Protein AF-A0A529SEC6-F1 (afdb_monomer_lite)

Secondary structure (DSSP, 8-state):
-EEE--SS-EEEE-TTS-EEEES------TT--HHHHHTTPPP--SSTTS-EEEEEEESS-HHHH-SSEEEEE-S-GGG-EEEEEEEEETTEEEEEEEES--TTS--

pLDDT: mean 91.93, std 5.37, range [73.25, 98.12]

Radius of gyration: 20.28 Å; chains: 1; bounding box: 36×32×53 Å

Foldseek 3Di:
DAWDDDCQWIWDQDPVRDIDIDRDDDDPPPPDCPVCVNHVHDDDDPDPLPKDKDKDWDPDWPVVVVDQKDKAADPDVVVQWGIWIWHDDPGIIMIMTIGSDDPPDDD

Structure (mmCIF, N/CA/C/O backbone):
data_AF-A0A529SEC6-F1
#
_entry.id   AF-A0A529SEC6-F1
#
loop_
_atom_site.group_PDB
_atom_site.id
_atom_site.type_symbol
_atom_site.label_atom_id
_atom_site.label_alt_id
_atom_site.label_comp_id
_atom_site.label_asym_id
_atom_site.label_entity_id
_atom_site.label_seq_id
_atom_site.pdbx_PDB_ins_code
_atom_site.Cartn_x
_atom_site.Cartn_y
_atom_site.Cartn_z
_atom_site.occupancy
_atom_site.B_iso_or_equiv
_atom_site.auth_seq_id
_atom_site.auth_comp_id
_atom_site.auth_asym_id
_atom_site.auth_atom_id
_atom_site.pdbx_PDB_model_num
ATOM 1 N N . ALA A 1 1 ? 0.141 -6.391 20.446 1.00 73.25 1 ALA A N 1
ATOM 2 C CA . ALA A 1 1 ? -0.572 -5.193 20.913 1.00 73.25 1 ALA A CA 1
ATOM 3 C C . ALA A 1 1 ? -2.030 -5.565 21.103 1.00 73.25 1 ALA A C 1
ATOM 5 O O . ALA A 1 1 ? -2.579 -6.238 20.235 1.00 73.25 1 ALA A O 1
ATOM 6 N N . GLU A 1 2 ? -2.608 -5.194 22.235 1.00 89.69 2 GLU A N 1
ATOM 7 C CA . GLU A 1 2 ? -4.009 -5.457 22.579 1.00 89.69 2 GLU A CA 1
ATOM 8 C C . GLU A 1 2 ? -4.786 -4.145 22.505 1.00 89.69 2 GLU A C 1
ATOM 10 O O . GLU A 1 2 ? -4.252 -3.097 22.875 1.00 89.69 2 GLU A O 1
ATOM 15 N N . VAL A 1 3 ? -6.021 -4.193 22.008 1.00 93.50 3 VAL A N 1
ATOM 16 C CA . VAL A 1 3 ? -6.876 -3.012 21.876 1.00 93.50 3 VAL A CA 1
ATOM 17 C C . VAL A 1 3 ? -8.220 -3.295 22.519 1.00 93.50 3 VAL A C 1
ATOM 19 O O . VAL A 1 3 ? -8.868 -4.279 22.171 1.00 93.50 3 VAL A O 1
ATOM 22 N N . SER A 1 4 ? -8.657 -2.407 23.407 1.00 93.56 4 SER A N 1
ATOM 23 C CA . SER A 1 4 ? -10.036 -2.366 23.882 1.00 93.56 4 SER A CA 1
ATOM 24 C C . SER A 1 4 ? -10.639 -0.985 23.637 1.00 93.56 4 SER A C 1
ATOM 26 O O . SER A 1 4 ? -9.971 0.048 23.740 1.00 93.56 4 SER A O 1
ATOM 28 N N . THR A 1 5 ? -11.911 -0.971 23.246 1.00 93.44 5 THR A N 1
ATOM 29 C CA . THR A 1 5 ? -12.650 0.251 22.910 1.00 93.44 5 THR A CA 1
ATOM 30 C C . THR A 1 5 ? -13.885 0.364 23.792 1.00 93.44 5 THR A C 1
ATOM 32 O O . THR A 1 5 ? -14.462 -0.648 24.193 1.00 93.44 5 THR A O 1
ATOM 35 N N . GLY A 1 6 ? -14.261 1.594 24.127 1.00 92.81 6 GLY A N 1
ATOM 36 C CA . GLY A 1 6 ? -15.441 1.902 24.924 1.00 92.81 6 GLY A CA 1
ATOM 37 C C . GLY A 1 6 ? -16.112 3.184 24.429 1.00 92.81 6 GLY A C 1
ATOM 38 O O . GLY A 1 6 ? -15.625 3.812 23.491 1.00 92.81 6 GLY A O 1
ATOM 39 N N . PRO A 1 7 ? -17.230 3.597 25.044 1.00 94.38 7 PRO A N 1
ATOM 40 C CA . PRO A 1 7 ? -17.940 4.806 24.626 1.00 94.38 7 PRO A CA 1
ATOM 41 C C . PRO A 1 7 ? -17.098 6.084 24.787 1.00 94.38 7 PRO A C 1
ATOM 43 O O . PRO A 1 7 ? -17.174 6.970 23.942 1.00 94.38 7 PRO A O 1
ATOM 46 N N . ASP A 1 8 ? -16.253 6.161 25.823 1.00 96.31 8 ASP A N 1
ATOM 47 C CA . ASP A 1 8 ? -15.501 7.381 26.162 1.00 96.31 8 ASP A CA 1
ATOM 48 C C . ASP A 1 8 ? -13.976 7.248 26.029 1.00 96.31 8 ASP A C 1
ATOM 50 O O . ASP A 1 8 ? -13.261 8.248 25.886 1.00 96.31 8 ASP A O 1
ATOM 54 N N . ARG A 1 9 ? -13.453 6.022 26.164 1.00 97.12 9 ARG A N 1
ATOM 55 C CA . ARG A 1 9 ? -12.032 5.749 26.424 1.00 97.12 9 ARG A CA 1
ATOM 56 C C . ARG A 1 9 ? -11.573 4.464 25.743 1.00 97.12 9 ARG A C 1
ATOM 58 O O . ARG A 1 9 ? -12.202 3.418 25.874 1.00 97.12 9 ARG A O 1
ATOM 65 N N . GLN A 1 10 ? -10.436 4.576 25.067 1.00 96.12 10 GLN A N 1
ATOM 66 C CA . GLN A 1 10 ? -9.785 3.563 24.246 1.00 96.12 10 GLN A CA 1
ATOM 67 C C . GLN A 1 10 ? -8.474 3.220 24.930 1.00 96.12 10 GLN A C 1
ATOM 69 O O . GLN A 1 10 ? -7.730 4.130 25.309 1.00 96.12 10 GLN A O 1
ATOM 74 N N . ARG A 1 11 ? -8.175 1.931 25.043 1.00 96.00 11 ARG A N 1
ATOM 75 C CA . ARG A 1 11 ? -6.946 1.452 25.665 1.00 96.00 11 ARG A CA 1
ATOM 76 C C . ARG A 1 11 ? -6.156 0.618 24.667 1.00 96.00 11 ARG A C 1
ATOM 78 O O . ARG A 1 11 ? -6.691 -0.304 24.052 1.00 96.00 11 ARG A O 1
ATOM 85 N N . LEU A 1 12 ? -4.878 0.946 24.520 1.00 94.31 12 LEU A N 1
ATOM 86 C CA . LEU A 1 12 ? -3.924 0.245 23.667 1.00 94.31 12 LEU A CA 1
ATOM 87 C C . LEU A 1 12 ? -2.747 -0.223 24.522 1.00 94.31 12 LEU A C 1
ATOM 89 O O . LEU A 1 12 ? -2.085 0.593 25.160 1.00 94.31 12 LEU A O 1
ATOM 93 N N . VAL A 1 13 ? -2.472 -1.523 24.505 1.00 94.88 13 VAL A N 1
ATOM 94 C CA . VAL A 1 13 ? -1.262 -2.098 25.104 1.00 94.88 13 VAL A CA 1
ATOM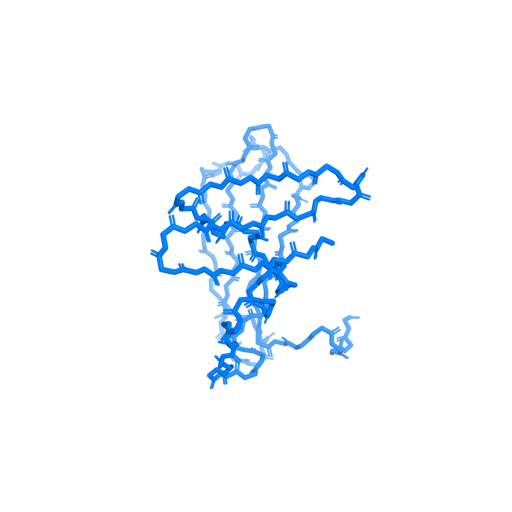 95 C C . VAL A 1 13 ? -0.242 -2.316 23.993 1.00 94.88 13 VAL A C 1
ATOM 97 O O . VAL A 1 13 ? -0.473 -3.113 23.074 1.00 94.88 13 VAL A O 1
ATOM 100 N N . LEU A 1 14 ? 0.871 -1.589 24.050 1.00 92.06 14 LEU A N 1
ATOM 101 C CA . LEU A 1 14 ? 1.974 -1.708 23.100 1.00 92.06 14 LEU A CA 1
ATOM 102 C C . LEU A 1 14 ? 2.792 -2.980 23.358 1.00 92.06 14 LEU A C 1
ATOM 104 O O . LEU A 1 14 ? 2.626 -3.676 24.357 1.00 92.06 14 LEU A O 1
ATOM 108 N N . THR A 1 15 ? 3.659 -3.338 22.412 1.00 90.56 15 THR A N 1
ATOM 109 C CA . THR A 1 15 ? 4.466 -4.568 22.493 1.00 90.56 15 THR A CA 1
ATOM 110 C C . THR A 1 15 ? 5.483 -4.560 23.629 1.00 90.56 15 THR A C 1
ATOM 112 O O . THR A 1 15 ? 5.882 -5.627 24.076 1.00 90.56 15 THR A O 1
ATOM 115 N N . ASP A 1 16 ? 5.885 -3.381 24.098 1.00 94.75 16 ASP A N 1
ATOM 116 C CA . ASP A 1 16 ? 6.747 -3.198 25.270 1.00 94.75 16 ASP A CA 1
ATOM 117 C C . ASP A 1 16 ? 5.969 -3.215 26.601 1.00 94.75 16 ASP A C 1
ATOM 119 O O . ASP A 1 16 ? 6.552 -3.015 27.663 1.00 94.75 16 ASP A O 1
ATOM 123 N N . GLY A 1 17 ? 4.652 -3.448 26.556 1.00 95.62 17 GLY A N 1
ATOM 124 C CA . GLY A 1 17 ? 3.766 -3.459 27.718 1.00 95.62 17 GLY A CA 1
ATOM 125 C C . GLY A 1 17 ? 3.268 -2.078 28.150 1.00 95.62 17 GLY A C 1
ATOM 126 O O . GLY A 1 17 ? 2.422 -2.004 29.043 1.00 95.62 17 GLY A O 1
ATOM 127 N N . SER A 1 18 ? 3.734 -0.990 27.528 1.00 96.81 18 SER A N 1
ATOM 128 C CA . SER A 1 18 ? 3.225 0.347 27.832 1.00 96.81 18 SER A CA 1
ATOM 129 C C . SER A 1 18 ? 1.751 0.483 27.438 1.00 96.81 18 SER A C 1
ATOM 131 O O . SER A 1 18 ? 1.270 -0.128 26.478 1.00 96.81 18 SER A O 1
ATOM 133 N N . VAL A 1 19 ? 1.015 1.273 28.222 1.00 96.88 19 VAL A N 1
ATOM 134 C CA . VAL A 1 19 ? -0.429 1.461 28.060 1.00 96.88 19 VAL A CA 1
ATOM 135 C C . VAL A 1 19 ? -0.700 2.889 27.621 1.00 96.88 19 VAL A C 1
ATOM 137 O O . VAL A 1 19 ? -0.291 3.841 28.285 1.00 96.88 19 VAL A O 1
ATOM 140 N N . ILE A 1 20 ? -1.422 3.026 26.514 1.00 96.44 20 ILE A N 1
ATOM 141 C CA . ILE A 1 20 ? -1.947 4.301 26.040 1.00 96.44 20 ILE A CA 1
ATOM 142 C C . ILE A 1 20 ? -3.452 4.311 26.279 1.00 96.44 20 ILE A C 1
ATOM 144 O O . ILE A 1 20 ? -4.179 3.474 25.743 1.00 96.44 20 ILE A O 1
ATOM 148 N N . ASP A 1 21 ? -3.910 5.297 27.047 1.00 97.12 21 ASP A N 1
ATOM 149 C CA . ASP A 1 21 ? -5.321 5.595 27.255 1.00 97.12 21 ASP A CA 1
ATOM 150 C C . ASP A 1 21 ? -5.702 6.897 26.541 1.00 97.12 21 ASP A C 1
ATOM 152 O O . ASP A 1 21 ? -5.177 7.970 26.849 1.00 97.12 21 ASP A O 1
ATOM 156 N N . ALA A 1 22 ? -6.655 6.826 25.614 1.00 96.94 22 ALA A N 1
ATOM 157 C CA . ALA A 1 22 ? -7.060 7.962 24.789 1.00 96.94 22 ALA A CA 1
ATOM 158 C C . ALA A 1 22 ? -8.583 8.064 24.652 1.00 96.94 22 ALA A C 1
ATOM 160 O O . ALA A 1 22 ? -9.306 7.097 24.853 1.00 96.94 22 ALA A O 1
ATOM 161 N N . ARG A 1 23 ? -9.087 9.246 24.278 1.00 97.38 23 ARG A N 1
ATOM 162 C CA . ARG A 1 23 ? -10.515 9.452 23.954 1.00 97.38 23 ARG A CA 1
ATOM 163 C C . ARG A 1 23 ? -10.870 9.066 22.518 1.00 97.38 23 ARG A C 1
ATOM 165 O O . ARG A 1 23 ? -12.040 8.959 22.183 1.00 97.38 23 ARG A O 1
ATOM 172 N N . LEU A 1 24 ? -9.878 8.858 21.657 1.00 95.62 24 LEU A N 1
ATOM 173 C CA . LEU A 1 24 ? -10.058 8.467 20.262 1.00 95.62 24 LEU A CA 1
ATOM 174 C C . LEU A 1 24 ? -8.851 7.640 19.819 1.00 95.62 24 LEU A C 1
ATOM 176 O O . LEU A 1 24 ? -7.714 8.015 20.096 1.00 95.62 24 LEU A O 1
ATOM 180 N N . LEU A 1 25 ? -9.111 6.546 19.108 1.00 93.12 25 LEU A N 1
ATOM 181 C CA . LEU A 1 25 ? -8.096 5.741 18.438 1.00 93.12 25 LEU A CA 1
ATOM 182 C C . LEU A 1 25 ? -8.313 5.843 16.926 1.00 93.12 25 LEU A C 1
ATOM 184 O O . LEU A 1 25 ? -9.356 5.434 16.423 1.00 93.12 25 LEU A O 1
ATOM 188 N N . VAL A 1 26 ? -7.323 6.366 16.203 1.00 94.12 26 VAL A N 1
ATOM 189 C CA . VAL A 1 26 ? -7.324 6.392 14.733 1.00 94.12 26 VAL A CA 1
ATOM 190 C C . VAL A 1 26 ? -6.469 5.238 14.222 1.00 94.12 26 VAL A C 1
ATOM 192 O O . VAL A 1 26 ? -5.259 5.204 14.441 1.00 94.12 26 VAL A O 1
ATOM 195 N N . VAL A 1 27 ? -7.092 4.285 13.530 1.00 92.06 27 VAL A N 1
ATOM 196 C CA . VAL A 1 27 ? -6.395 3.117 12.974 1.00 92.06 27 VAL A CA 1
ATOM 197 C C . VAL A 1 27 ? -5.921 3.423 11.552 1.00 92.06 27 VAL A C 1
ATOM 199 O O . VAL A 1 27 ? -6.680 3.304 10.595 1.00 92.06 27 VAL A O 1
ATOM 202 N N . ALA A 1 28 ? -4.645 3.794 11.414 1.00 93.31 28 ALA A N 1
ATOM 203 C CA . ALA A 1 28 ? -3.997 4.133 10.140 1.00 93.31 28 ALA A CA 1
ATOM 204 C C . ALA A 1 28 ? -2.831 3.179 9.795 1.00 93.31 28 ALA A C 1
ATOM 206 O O . ALA A 1 28 ? -1.777 3.590 9.320 1.00 93.31 28 ALA A O 1
ATOM 207 N N . THR A 1 29 ? -3.003 1.879 10.048 1.00 90.38 29 THR A N 1
ATOM 208 C CA . THR A 1 29 ? -1.940 0.853 9.974 1.00 90.38 29 THR A CA 1
ATOM 209 C C . THR A 1 29 ? -1.683 0.285 8.568 1.00 90.38 29 THR A C 1
ATOM 211 O O . THR A 1 29 ? -1.097 -0.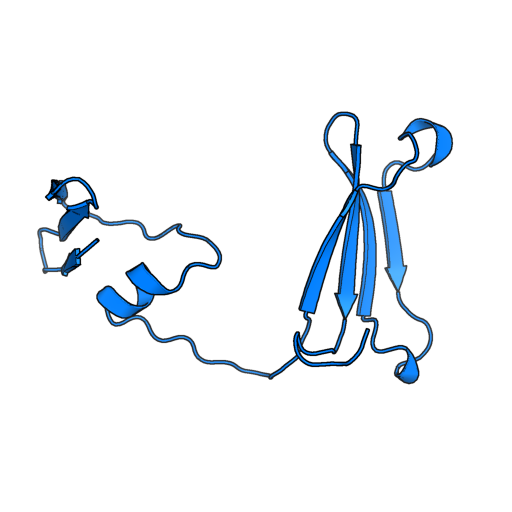791 8.427 1.00 90.38 29 THR A O 1
ATOM 214 N N . GLY A 1 30 ? -2.138 0.967 7.512 1.00 88.12 30 GLY A N 1
ATOM 215 C CA . GLY A 1 30 ? -1.988 0.511 6.125 1.00 88.12 30 GLY A CA 1
ATOM 216 C C . GLY A 1 30 ? -2.567 -0.893 5.891 1.00 88.12 30 GLY A C 1
ATOM 217 O O . GLY A 1 30 ? -3.708 -1.174 6.264 1.00 88.12 30 GLY A O 1
ATOM 218 N N . TY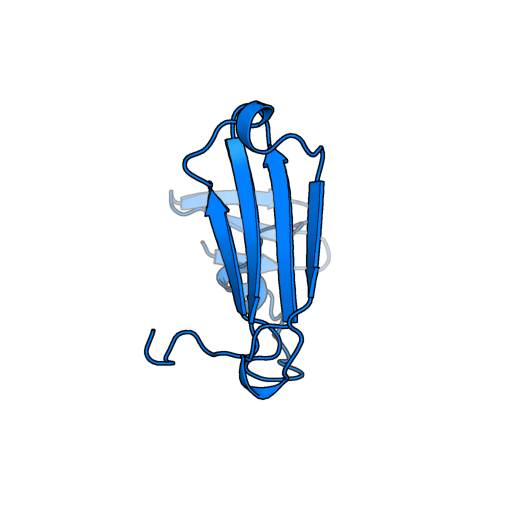R A 1 31 ? -1.781 -1.789 5.284 1.00 81.88 31 TYR A N 1
ATOM 219 C CA . TYR A 1 31 ? -2.189 -3.170 4.978 1.00 81.88 31 TYR A CA 1
ATOM 220 C C . TYR A 1 31 ? -2.361 -4.064 6.221 1.00 81.88 31 TYR A C 1
ATOM 222 O O . TYR A 1 31 ? -3.021 -5.095 6.144 1.00 81.88 31 TYR A O 1
ATOM 230 N N . SER A 1 32 ? -1.815 -3.684 7.381 1.00 85.69 32 SER A N 1
ATOM 231 C CA . SER A 1 32 ? -1.913 -4.515 8.586 1.00 85.69 32 SER A CA 1
ATOM 232 C C . SER A 1 32 ? -3.356 -4.625 9.090 1.00 85.69 32 SER A C 1
ATOM 234 O O . SER A 1 32 ? -3.973 -3.623 9.457 1.00 85.69 32 SER A O 1
ATOM 236 N N . GLU A 1 33 ? -3.865 -5.859 9.150 1.00 88.00 33 GLU A N 1
ATOM 237 C CA . GLU A 1 33 ? -5.226 -6.193 9.595 1.00 88.00 33 GLU A CA 1
ATOM 238 C C . GLU A 1 33 ? -5.347 -6.395 11.113 1.00 88.00 33 GLU A C 1
ATOM 240 O O . GLU A 1 33 ? -6.457 -6.437 11.637 1.00 88.00 33 GLU A O 1
ATOM 245 N N . ALA A 1 34 ? -4.232 -6.542 11.835 1.00 86.69 34 ALA A N 1
ATOM 246 C CA . ALA A 1 34 ? -4.248 -6.993 13.230 1.00 86.69 34 ALA A CA 1
ATOM 247 C C . ALA A 1 34 ? -5.078 -6.073 14.142 1.00 86.69 34 ALA A C 1
ATOM 249 O O . ALA A 1 34 ? -5.942 -6.542 14.878 1.00 86.69 34 ALA A O 1
ATOM 250 N N . VAL A 1 35 ? -4.858 -4.758 14.042 1.00 87.94 35 VAL A N 1
ATOM 251 C CA . VAL A 1 35 ? -5.583 -3.763 14.846 1.00 87.94 35 VAL A CA 1
ATOM 252 C C . VAL A 1 35 ? -7.047 -3.669 14.422 1.00 87.94 35 VAL A C 1
ATOM 254 O O . VAL A 1 35 ? -7.911 -3.612 15.288 1.00 87.94 35 VAL A O 1
ATOM 257 N N . ARG A 1 36 ? -7.341 -3.714 13.112 1.00 90.44 36 ARG A N 1
ATOM 258 C CA . ARG A 1 36 ? -8.720 -3.701 12.591 1.00 90.44 36 ARG A CA 1
ATOM 259 C C . ARG A 1 36 ? -9.537 -4.863 13.154 1.00 90.44 36 ARG A C 1
ATOM 261 O O . ARG A 1 36 ? -10.613 -4.644 13.698 1.00 90.44 36 ARG A O 1
ATOM 268 N N . ARG A 1 37 ? -8.981 -6.076 13.113 1.00 89.00 37 ARG A N 1
ATOM 269 C CA . ARG A 1 37 ? -9.627 -7.269 13.679 1.00 89.00 37 ARG A CA 1
ATOM 270 C C . ARG A 1 37 ? -9.825 -7.164 15.190 1.00 89.00 37 ARG A C 1
ATOM 272 O O . ARG A 1 37 ? -10.883 -7.539 15.676 1.00 89.00 37 ARG A O 1
ATOM 279 N N . ALA A 1 38 ? -8.843 -6.630 15.922 1.00 87.56 38 ALA A N 1
ATOM 280 C CA . ALA A 1 38 ? -8.934 -6.468 17.376 1.00 87.56 38 ALA A CA 1
ATOM 281 C C . ALA A 1 38 ? -10.086 -5.544 17.814 1.00 87.56 38 ALA A C 1
ATOM 283 O O . ALA A 1 38 ? -10.637 -5.734 18.891 1.00 87.56 38 ALA A O 1
ATOM 284 N N . ILE A 1 39 ? -10.478 -4.579 16.974 1.00 91.00 39 ILE A N 1
ATOM 285 C CA . ILE A 1 39 ? -11.613 -3.677 17.233 1.00 91.00 39 ILE A CA 1
ATOM 286 C C . ILE A 1 39 ? -12.916 -4.120 16.548 1.00 91.00 39 ILE A C 1
ATOM 288 O O . ILE A 1 39 ? -13.850 -3.330 16.444 1.00 91.00 39 ILE A O 1
ATOM 292 N N . GLY A 1 40 ? -12.983 -5.358 16.047 1.00 89.94 40 GLY A N 1
ATOM 293 C CA . GLY A 1 40 ? -14.187 -5.905 15.414 1.00 89.94 40 GLY A CA 1
ATOM 294 C C . GLY A 1 40 ? -14.476 -5.376 14.004 1.00 89.94 40 GLY A C 1
ATOM 295 O O . GLY A 1 40 ? -15.595 -5.516 13.522 1.00 89.94 40 GLY A O 1
ATOM 296 N N . VAL A 1 41 ? -13.495 -4.769 13.325 1.00 90.75 41 VAL A N 1
ATOM 297 C CA . VAL A 1 41 ? -13.636 -4.367 11.919 1.00 90.75 41 VAL A CA 1
ATOM 298 C C . VAL A 1 41 ? -13.279 -5.541 11.015 1.00 90.75 41 VAL A C 1
ATOM 300 O O . VAL A 1 41 ? -12.152 -6.045 11.031 1.00 90.75 41 VAL A O 1
ATOM 303 N N . GLU A 1 42 ? -14.236 -5.941 10.183 1.00 88.81 42 GLU A N 1
ATOM 304 C CA . GLU A 1 42 ? -14.084 -7.044 9.239 1.00 88.81 42 GLU A CA 1
ATOM 305 C C . GLU A 1 42 ? -13.756 -6.558 7.823 1.00 88.81 42 GLU A C 1
ATOM 307 O O . GLU A 1 42 ? -14.280 -5.556 7.332 1.00 88.81 42 GLU A O 1
ATOM 312 N N . ARG A 1 43 ? -12.885 -7.304 7.134 1.00 87.25 43 ARG A N 1
ATOM 313 C CA . ARG A 1 43 ? -12.576 -7.090 5.717 1.00 87.25 43 ARG A CA 1
ATOM 314 C C . ARG A 1 43 ? -13.540 -7.912 4.865 1.00 87.25 43 ARG A C 1
ATOM 316 O O . ARG A 1 43 ? -13.476 -9.138 4.882 1.00 87.25 43 ARG A O 1
ATOM 323 N N . ILE A 1 44 ? -14.328 -7.236 4.035 1.00 88.94 44 ILE A N 1
ATOM 324 C CA . ILE A 1 44 ? -15.150 -7.873 2.999 1.00 88.94 44 ILE A CA 1
ATOM 325 C C . ILE A 1 44 ? -14.408 -7.786 1.665 1.00 88.94 44 ILE A C 1
ATOM 327 O O . ILE A 1 44 ? -14.199 -6.703 1.116 1.00 88.94 44 ILE A O 1
ATOM 331 N N . GLU A 1 45 ? -13.983 -8.931 1.140 1.00 86.81 45 GLU A N 1
ATOM 332 C CA . GLU A 1 45 ? -13.341 -9.009 -0.170 1.00 86.81 45 GLU A CA 1
ATOM 333 C C . GLU A 1 45 ? -14.395 -9.074 -1.283 1.00 86.81 45 GLU A C 1
ATOM 335 O O . GLU A 1 45 ? -15.124 -10.054 -1.391 1.00 86.81 45 GLU A O 1
ATOM 340 N N . GLN A 1 46 ? -14.458 -8.034 -2.119 1.00 87.50 46 GLN A N 1
ATOM 341 C CA . GLN A 1 46 ? -15.440 -7.934 -3.210 1.00 87.50 46 GLN A CA 1
ATOM 342 C C . GLN A 1 46 ? -15.060 -8.774 -4.437 1.00 87.50 46 GLN A C 1
ATOM 344 O O . GLN A 1 46 ? -15.919 -9.344 -5.098 1.00 87.50 46 GLN A O 1
ATOM 349 N N . SER A 1 47 ? -13.765 -8.864 -4.751 1.00 83.88 47 SER A N 1
ATOM 350 C CA . SER A 1 47 ? -13.267 -9.697 -5.843 1.00 83.88 47 SER A CA 1
ATOM 351 C C . SER A 1 47 ? -11.850 -10.158 -5.536 1.00 83.88 47 SER A C 1
ATOM 353 O O . SER A 1 47 ? -10.927 -9.350 -5.396 1.00 83.88 47 SER A O 1
ATOM 355 N N . LYS A 1 48 ? -11.668 -11.478 -5.468 1.00 80.50 48 LYS A N 1
ATOM 356 C CA . LYS A 1 48 ? -10.339 -12.081 -5.344 1.00 80.50 48 LYS A CA 1
ATOM 357 C C . LYS A 1 48 ? -9.489 -11.713 -6.556 1.00 80.50 48 LYS A C 1
ATOM 359 O O . LYS A 1 48 ? -10.001 -11.615 -7.668 1.00 80.50 48 LYS A O 1
ATOM 364 N N . ALA A 1 49 ? -8.194 -11.498 -6.328 1.00 78.19 49 ALA A N 1
ATOM 365 C CA . ALA A 1 49 ? -7.216 -11.168 -7.371 1.00 78.19 49 ALA A CA 1
ATOM 366 C C . ALA A 1 49 ? -7.538 -9.905 -8.202 1.00 78.19 49 ALA A C 1
ATOM 368 O O . ALA A 1 49 ? -6.991 -9.733 -9.289 1.00 78.19 49 ALA A O 1
ATOM 369 N N . HIS A 1 50 ? -8.408 -9.010 -7.711 1.00 74.31 50 HIS A N 1
ATOM 370 C CA . HIS A 1 50 ? -8.916 -7.881 -8.505 1.00 74.31 50 HIS A CA 1
ATOM 371 C C . HIS A 1 50 ? -7.918 -6.737 -8.729 1.00 74.31 50 HIS A C 1
ATOM 373 O O . HIS A 1 50 ? -8.252 -5.751 -9.369 1.00 74.31 50 HIS A O 1
ATOM 379 N N . SER A 1 51 ? -6.698 -6.862 -8.216 1.00 77.62 51 SER A N 1
ATOM 380 C CA . SER A 1 51 ? -5.495 -6.191 -8.707 1.00 77.62 51 SER A CA 1
ATOM 381 C C . SER A 1 51 ? -4.409 -6.376 -7.651 1.00 77.62 51 SER A C 1
ATOM 383 O O . SER A 1 51 ? -4.369 -5.643 -6.661 1.00 77.62 51 SER A O 1
ATOM 385 N N . LEU A 1 52 ? -3.505 -7.327 -7.854 1.00 90.19 52 LEU A N 1
ATOM 386 C CA . LEU A 1 52 ? -2.244 -7.336 -7.121 1.00 90.19 52 LEU A CA 1
ATOM 387 C C . LEU A 1 52 ? -1.391 -6.164 -7.620 1.00 90.19 52 LEU A C 1
ATOM 389 O O . LEU A 1 52 ? -1.212 -6.000 -8.825 1.00 90.19 52 LEU A O 1
ATOM 393 N N . SER A 1 53 ? -0.886 -5.347 -6.699 1.00 91.62 53 SER A N 1
ATOM 394 C CA . SER A 1 53 ? -0.006 -4.223 -7.013 1.00 91.62 53 SER A CA 1
ATOM 395 C C . SER A 1 53 ? 1.421 -4.550 -6.593 1.00 91.62 53 SER A C 1
ATOM 397 O O . SER A 1 53 ? 1.657 -4.968 -5.459 1.00 91.62 53 SER A O 1
ATOM 399 N N . MET A 1 54 ? 2.364 -4.362 -7.509 1.00 92.56 54 MET A N 1
ATOM 400 C CA . MET A 1 54 ? 3.796 -4.515 -7.272 1.00 92.56 54 MET A CA 1
ATOM 401 C C . MET A 1 54 ? 4.471 -3.174 -7.514 1.00 92.56 54 MET A C 1
ATOM 403 O O . MET A 1 54 ? 4.432 -2.656 -8.628 1.00 92.56 54 MET A O 1
ATOM 407 N N . GLY A 1 55 ? 5.085 -2.624 -6.471 1.00 94.88 55 GLY A N 1
ATOM 408 C CA . GLY A 1 55 ? 5.911 -1.426 -6.562 1.00 94.88 55 GLY A CA 1
ATOM 409 C C . GLY A 1 55 ? 7.389 -1.797 -6.563 1.00 94.88 55 GLY A C 1
ATOM 410 O O . GLY A 1 55 ? 7.833 -2.511 -5.667 1.00 94.88 55 GLY A O 1
ATOM 411 N N . PHE A 1 56 ? 8.147 -1.303 -7.535 1.00 96.81 56 PHE A N 1
ATOM 412 C CA . PHE A 1 56 ? 9.591 -1.517 -7.634 1.00 96.81 56 PHE A CA 1
ATOM 413 C C . PHE A 1 56 ? 10.276 -0.300 -8.251 1.00 96.81 56 PHE A C 1
ATOM 415 O O . PHE A 1 56 ? 9.651 0.483 -8.963 1.00 96.81 56 PHE A O 1
ATOM 422 N N . ASP A 1 57 ? 11.562 -0.126 -7.971 1.00 97.56 57 ASP A N 1
ATOM 423 C CA . ASP A 1 57 ? 12.335 0.967 -8.553 1.00 97.56 57 ASP A CA 1
ATOM 424 C C . ASP A 1 57 ? 13.016 0.497 -9.843 1.00 97.56 57 ASP A C 1
ATOM 426 O O . ASP A 1 57 ? 13.507 -0.631 -9.931 1.00 97.56 57 ASP A O 1
ATOM 430 N N . LEU A 1 58 ? 13.043 1.360 -10.856 1.00 96.62 58 LEU A N 1
ATOM 43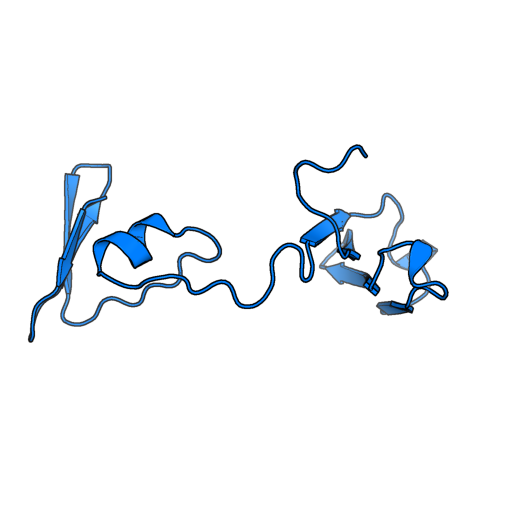1 C CA . LEU A 1 58 ? 13.780 1.104 -12.087 1.00 96.62 58 LEU A CA 1
ATOM 432 C C . LEU A 1 58 ? 15.259 1.434 -11.885 1.00 96.62 58 LEU A C 1
ATOM 434 O O . LEU A 1 58 ? 15.608 2.448 -11.280 1.00 96.62 58 LEU A O 1
ATOM 438 N N . ALA A 1 59 ? 16.133 0.602 -12.446 1.00 96.44 59 ALA A N 1
ATOM 439 C CA . ALA A 1 59 ? 17.583 0.790 -12.419 1.00 96.44 59 ALA A CA 1
ATOM 440 C C . ALA A 1 59 ? 18.076 1.764 -13.511 1.00 96.44 59 ALA A C 1
ATOM 442 O O . ALA A 1 59 ? 19.113 1.536 -14.123 1.00 96.44 59 ALA A O 1
ATOM 443 N N . ILE A 1 60 ? 17.307 2.824 -13.768 1.00 95.75 60 ILE A N 1
ATOM 444 C CA . ILE A 1 60 ? 17.655 3.928 -14.669 1.00 95.75 60 ILE A CA 1
ATOM 445 C C . ILE A 1 60 ? 17.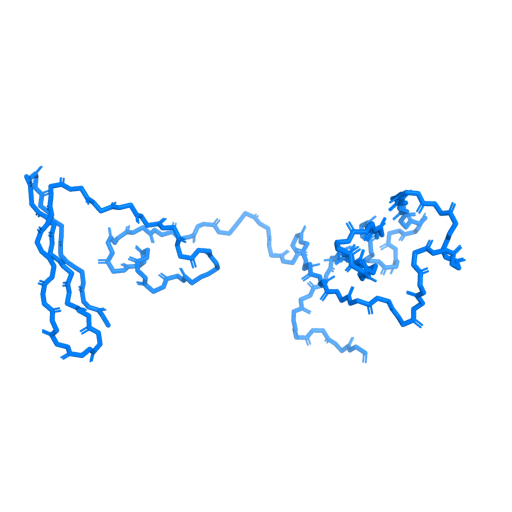400 5.253 -13.949 1.00 95.75 60 ILE A C 1
ATOM 447 O O . ILE A 1 60 ? 16.604 5.330 -13.007 1.00 95.75 60 ILE A O 1
ATOM 451 N N . THR A 1 61 ? 18.071 6.305 -14.390 1.00 94.12 61 THR A N 1
ATOM 452 C CA . THR A 1 61 ? 17.906 7.659 -13.863 1.00 94.12 61 THR A CA 1
ATOM 453 C C . THR A 1 61 ? 16.645 8.334 -14.422 1.00 94.12 61 THR A C 1
ATOM 455 O O . THR A 1 61 ? 16.202 8.023 -15.532 1.00 94.12 61 THR A O 1
ATOM 458 N N . PRO A 1 62 ? 16.062 9.314 -13.702 1.00 92.25 62 PRO A N 1
ATOM 459 C CA . PRO A 1 62 ? 14.995 10.167 -14.234 1.00 92.25 62 PRO A CA 1
ATOM 460 C C . PRO A 1 62 ? 15.338 10.821 -15.580 1.00 92.25 62 PRO A C 1
ATOM 462 O O . PRO A 1 62 ? 14.460 10.998 -16.422 1.00 92.25 62 PRO A O 1
ATOM 465 N N . GLN A 1 63 ? 16.611 11.162 -15.791 1.00 93.19 63 GLN A N 1
ATOM 466 C CA . GLN A 1 63 ? 17.107 11.764 -17.025 1.00 93.19 63 GLN A CA 1
ATOM 467 C C . GLN A 1 63 ? 17.080 10.770 -18.191 1.00 93.19 63 GLN A C 1
ATOM 469 O O . GLN A 1 63 ? 16.617 11.130 -19.269 1.00 93.19 63 GLN A O 1
ATOM 474 N N . GLU A 1 64 ? 17.511 9.523 -17.973 1.00 95.12 64 GLU A N 1
ATOM 475 C CA . GLU A 1 64 ? 17.447 8.455 -18.985 1.00 95.12 64 GLU A CA 1
ATOM 476 C C . GLU A 1 64 ? 16.007 8.084 -19.351 1.00 95.12 64 GLU A C 1
ATOM 478 O O . GLU A 1 64 ? 15.725 7.752 -20.500 1.00 95.12 64 GLU A O 1
ATOM 483 N N . PHE A 1 65 ? 15.078 8.163 -18.395 1.00 95.44 65 PHE A N 1
ATOM 484 C CA . PHE A 1 65 ? 13.659 7.931 -18.669 1.00 95.44 65 PHE A CA 1
ATOM 485 C C . PHE A 1 65 ? 13.019 9.051 -19.498 1.00 95.44 65 PHE A C 1
ATOM 487 O O . PHE A 1 65 ? 12.099 8.793 -20.272 1.00 95.44 65 PHE A O 1
ATOM 494 N N . GLY A 1 66 ? 13.485 10.293 -19.342 1.00 93.44 66 GLY A N 1
ATOM 495 C CA . GLY A 1 66 ? 13.124 11.434 -20.193 1.00 93.44 66 GLY A CA 1
ATOM 496 C C . GLY A 1 66 ? 11.696 11.978 -20.032 1.00 93.44 66 GLY A C 1
ATOM 497 O O . GLY A 1 66 ? 11.403 13.068 -20.520 1.00 93.44 66 GLY A O 1
ATOM 498 N N . LEU A 1 67 ? 10.808 11.270 -19.329 1.00 93.56 67 LEU A N 1
ATOM 499 C CA . LEU A 1 67 ? 9.430 11.683 -19.051 1.00 93.56 67 LEU A CA 1
ATOM 500 C C . LEU A 1 67 ? 9.244 12.026 -17.566 1.00 93.56 67 LEU A C 1
ATOM 502 O O . LEU A 1 67 ? 9.925 11.491 -16.696 1.00 93.56 67 LEU A O 1
ATOM 506 N N . GLN A 1 68 ? 8.272 12.887 -17.253 1.00 92.12 68 GLN A N 1
ATOM 507 C CA . GLN A 1 68 ? 7.884 13.146 -15.856 1.00 92.12 68 GLN A CA 1
ATOM 508 C C . GLN A 1 68 ? 7.143 11.951 -15.246 1.00 92.12 68 GLN A C 1
ATOM 510 O O . GLN A 1 68 ? 7.377 11.565 -14.099 1.00 92.12 68 GLN A O 1
ATOM 515 N N . SER A 1 69 ? 6.250 11.355 -16.033 1.00 96.56 69 SER A N 1
ATOM 516 C CA . SER A 1 69 ? 5.534 10.136 -15.696 1.00 96.56 69 SER A CA 1
ATOM 517 C C . SER A 1 69 ? 5.017 9.450 -16.960 1.00 96.56 69 SER A C 1
ATOM 519 O O . SER A 1 69 ? 4.896 10.065 -18.020 1.00 96.56 69 SER A O 1
ATOM 521 N N . LEU A 1 70 ? 4.710 8.163 -16.841 1.00 97.38 70 LEU A N 1
ATOM 522 C CA . LEU A 1 70 ? 4.075 7.355 -17.873 1.00 97.38 70 LEU A CA 1
ATOM 523 C C . LEU A 1 70 ? 3.010 6.481 -17.222 1.00 97.38 70 LEU A C 1
ATOM 525 O O . LEU A 1 70 ? 3.252 5.887 -16.175 1.00 97.38 70 LEU A O 1
ATOM 529 N N . THR A 1 71 ? 1.854 6.359 -17.866 1.00 97.88 71 THR A N 1
ATOM 530 C CA . THR A 1 71 ? 0.889 5.295 -17.576 1.00 97.88 71 THR A CA 1
ATOM 531 C C . THR A 1 71 ? 0.689 4.483 -18.842 1.00 97.88 71 THR A C 1
ATOM 533 O O . THR A 1 71 ? 0.364 5.036 -19.890 1.00 97.88 71 THR A O 1
ATOM 536 N N . PHE A 1 72 ? 0.901 3.178 -18.747 1.00 96.44 72 PHE A N 1
ATOM 537 C CA . PHE A 1 72 ? 0.799 2.245 -19.855 1.00 96.44 72 PHE A CA 1
ATOM 538 C C . PHE A 1 72 ? -0.226 1.162 -19.528 1.00 96.44 72 PHE A C 1
ATOM 540 O O . PHE A 1 72 ? -0.092 0.463 -18.527 1.00 96.44 72 PHE A O 1
ATOM 547 N N . TYR A 1 73 ? -1.232 1.006 -20.383 1.00 96.12 73 TYR A N 1
ATOM 548 C CA . TYR A 1 73 ? -2.263 -0.022 -20.251 1.00 96.12 73 TYR A CA 1
ATOM 549 C C . TYR A 1 73 ? -1.912 -1.229 -21.116 1.00 96.12 73 TYR A C 1
ATOM 551 O O . TYR A 1 73 ? -1.470 -1.076 -22.260 1.00 96.12 73 TYR A O 1
ATOM 559 N N . ALA A 1 74 ? -2.115 -2.436 -20.588 1.00 93.88 74 ALA A N 1
ATOM 560 C CA . ALA A 1 74 ? -1.911 -3.635 -21.390 1.00 93.88 74 ALA A CA 1
ATOM 561 C C . ALA A 1 74 ? -2.930 -3.692 -22.533 1.00 93.88 74 ALA A C 1
ATOM 563 O O . ALA A 1 74 ? -4.076 -3.263 -22.403 1.00 93.88 74 ALA A O 1
ATOM 564 N N . ARG A 1 75 ? -2.510 -4.243 -23.673 1.00 93.69 75 ARG A N 1
ATOM 565 C CA . ARG A 1 75 ? -3.350 -4.294 -24.880 1.00 93.69 75 ARG A CA 1
ATOM 566 C C . ARG A 1 75 ? -4.217 -5.546 -24.950 1.00 93.69 75 ARG A C 1
ATOM 568 O O . ARG A 1 75 ? -5.189 -5.559 -25.700 1.00 93.69 75 ARG A O 1
ATOM 575 N N . ARG A 1 76 ? -3.856 -6.609 -24.225 1.00 94.75 76 ARG A N 1
ATOM 576 C CA . ARG A 1 76 ? -4.566 -7.891 -24.251 1.00 94.75 76 ARG A CA 1
ATOM 577 C C . ARG A 1 76 ? -4.952 -8.304 -22.842 1.00 94.75 76 ARG A C 1
ATOM 579 O O . ARG A 1 76 ? -4.117 -8.343 -21.947 1.00 94.75 76 ARG A O 1
ATOM 586 N N . VAL A 1 77 ? -6.202 -8.729 -22.679 1.00 88.00 77 VAL A N 1
ATOM 587 C CA . VAL A 1 77 ? -6.702 -9.301 -21.417 1.00 88.00 77 VAL A CA 1
ATOM 588 C C . VAL A 1 77 ? -5.877 -10.522 -20.990 1.00 88.00 77 VAL A C 1
ATOM 590 O O . VAL A 1 77 ? -5.633 -10.719 -19.802 1.00 88.00 77 VAL A O 1
ATOM 593 N N . ALA A 1 78 ? -5.382 -11.301 -21.959 1.00 91.44 78 ALA A N 1
ATOM 594 C CA . ALA A 1 78 ? -4.539 -12.474 -21.725 1.00 91.44 78 ALA A CA 1
ATOM 595 C C . ALA A 1 78 ? -3.226 -12.159 -20.984 1.00 91.44 78 ALA A C 1
ATOM 597 O O . ALA A 1 78 ? -2.709 -13.026 -20.283 1.00 91.44 78 ALA A O 1
ATOM 598 N N . ASP A 1 79 ? -2.719 -10.923 -21.073 1.00 91.56 79 ASP A N 1
ATOM 599 C CA . ASP A 1 79 ? -1.501 -10.512 -20.364 1.00 91.56 79 ASP A CA 1
ATOM 600 C C . ASP A 1 79 ? -1.741 -10.452 -18.840 1.00 91.56 79 ASP A C 1
ATOM 602 O O . ASP A 1 79 ? -0.800 -10.536 -18.048 1.00 91.56 79 ASP A O 1
ATOM 606 N N . ARG A 1 80 ? -3.013 -10.348 -18.412 1.00 91.94 80 ARG A N 1
ATOM 607 C CA . ARG A 1 80 ? -3.450 -10.200 -17.010 1.00 91.94 80 ARG A CA 1
ATOM 608 C C . ARG A 1 80 ? -2.777 -9.023 -16.295 1.00 91.94 80 ARG A C 1
ATOM 610 O O . ARG A 1 80 ? -2.674 -9.022 -15.072 1.00 91.94 80 ARG A O 1
ATOM 617 N N . ILE A 1 81 ? -2.352 -8.011 -17.045 1.00 93.44 81 ILE A N 1
ATOM 618 C CA . ILE A 1 81 ? -1.840 -6.738 -16.538 1.00 93.44 81 ILE A CA 1
ATOM 619 C C . ILE A 1 81 ? -2.934 -5.700 -16.779 1.00 93.44 81 ILE A C 1
ATOM 621 O O . ILE A 1 81 ? -3.435 -5.586 -17.891 1.00 93.44 81 ILE A O 1
ATOM 625 N N . ALA A 1 82 ? -3.321 -4.958 -15.749 1.00 93.88 82 ALA A N 1
ATOM 626 C CA . ALA A 1 82 ? -4.224 -3.826 -15.904 1.00 93.88 82 ALA A CA 1
ATOM 627 C C . ALA A 1 82 ? -3.447 -2.642 -16.496 1.00 93.88 82 ALA A C 1
ATOM 629 O O . ALA A 1 82 ? -3.739 -2.173 -17.597 1.00 93.88 82 ALA A O 1
ATOM 630 N N . PHE A 1 83 ? -2.408 -2.198 -15.785 1.00 95.69 83 PHE A N 1
ATOM 631 C CA . PHE A 1 83 ? -1.538 -1.110 -16.215 1.00 95.69 83 PHE A CA 1
ATOM 632 C C . PHE A 1 83 ? -0.225 -1.069 -15.424 1.00 95.69 83 PHE A C 1
ATOM 634 O O . PHE A 1 83 ? -0.074 -1.692 -14.368 1.00 95.69 83 PHE A O 1
ATOM 641 N N . LEU A 1 84 ? 0.714 -0.296 -15.954 1.00 96.81 84 LEU A N 1
ATOM 642 C CA . LEU A 1 84 ? 1.991 0.070 -15.364 1.00 96.81 84 LEU A CA 1
ATOM 643 C C . LEU A 1 84 ? 2.058 1.596 -15.276 1.00 96.81 84 LEU A C 1
ATOM 645 O O . LEU A 1 84 ? 1.876 2.278 -16.283 1.00 96.81 84 LEU A O 1
ATOM 649 N N . THR A 1 85 ? 2.354 2.139 -14.100 1.00 97.88 85 THR A N 1
ATOM 650 C CA . THR A 1 85 ? 2.710 3.556 -13.944 1.00 97.88 85 THR A CA 1
ATOM 651 C C . THR A 1 85 ? 4.190 3.680 -13.643 1.00 97.88 85 THR A C 1
ATOM 653 O O . THR A 1 85 ? 4.676 2.950 -12.783 1.00 97.88 85 THR A O 1
ATOM 656 N N . ILE A 1 86 ? 4.881 4.626 -14.268 1.00 98.12 86 ILE A N 1
ATOM 657 C CA . ILE A 1 86 ? 6.265 4.985 -13.956 1.00 98.12 86 ILE A CA 1
ATOM 658 C C . ILE A 1 86 ? 6.302 6.473 -13.628 1.00 98.12 86 ILE A C 1
ATOM 660 O O . ILE A 1 86 ? 5.767 7.279 -14.386 1.00 98.12 86 ILE A O 1
ATOM 664 N N . PHE A 1 87 ? 6.903 6.848 -12.507 1.00 96.94 87 PHE A N 1
ATOM 665 C CA . PHE A 1 87 ? 7.028 8.245 -12.092 1.00 96.94 87 PHE A CA 1
ATOM 666 C C . PHE A 1 87 ? 8.192 8.427 -11.121 1.00 96.94 87 PHE A C 1
ATOM 668 O O . PHE A 1 87 ? 8.685 7.476 -10.512 1.00 96.94 87 PHE A O 1
ATOM 675 N N . ARG A 1 88 ? 8.647 9.668 -10.972 1.00 95.25 88 ARG A N 1
ATOM 676 C CA . ARG A 1 88 ? 9.762 10.014 -10.088 1.00 95.25 88 ARG A CA 1
ATOM 677 C C . ARG A 1 88 ? 9.319 10.078 -8.619 1.00 95.25 88 ARG A C 1
ATOM 679 O O . ARG A 1 88 ? 8.310 10.702 -8.302 1.00 95.25 88 ARG A O 1
ATOM 686 N N . ILE A 1 89 ? 10.118 9.500 -7.720 1.00 93.44 89 ILE A N 1
ATOM 687 C CA . ILE A 1 89 ? 10.066 9.720 -6.267 1.00 93.44 89 ILE A CA 1
ATOM 688 C C . ILE A 1 89 ? 11.482 10.077 -5.802 1.00 93.44 89 ILE A C 1
ATOM 690 O O . ILE A 1 89 ? 12.357 9.214 -5.718 1.00 93.44 89 ILE A O 1
ATOM 694 N N . GLY A 1 90 ? 11.725 11.358 -5.513 1.00 90.12 90 GLY A N 1
ATOM 695 C CA . GLY A 1 90 ? 13.071 11.841 -5.190 1.00 90.12 90 GLY A CA 1
ATOM 696 C C . GLY A 1 90 ? 14.049 11.560 -6.335 1.00 90.12 90 GLY A C 1
ATOM 697 O O . GLY A 1 90 ? 13.792 11.936 -7.470 1.00 90.12 90 GLY A O 1
ATOM 698 N N . GLU A 1 91 ? 15.154 10.875 -6.062 1.00 90.31 91 GLU A N 1
ATOM 699 C CA . GLU A 1 91 ? 16.166 10.488 -7.064 1.00 90.31 91 GLU A CA 1
ATOM 700 C C . GLU A 1 91 ? 15.838 9.166 -7.792 1.00 90.31 91 GLU A C 1
ATOM 702 O O . GLU A 1 91 ? 16.580 8.741 -8.675 1.00 90.31 91 GLU A O 1
ATOM 707 N N . ARG A 1 92 ? 14.746 8.482 -7.425 1.00 94.94 92 ARG A N 1
ATOM 708 C CA . ARG A 1 92 ? 14.375 7.166 -7.970 1.00 94.94 92 ARG A CA 1
ATOM 709 C C . ARG A 1 92 ? 13.218 7.274 -8.957 1.00 94.94 92 ARG A C 1
ATOM 711 O O . ARG A 1 92 ? 12.357 8.147 -8.835 1.00 94.94 92 ARG A O 1
ATOM 718 N N . LEU A 1 93 ? 13.159 6.338 -9.898 1.00 97.56 93 LEU A N 1
ATOM 719 C CA . LEU A 1 93 ? 11.972 6.085 -10.711 1.00 97.56 93 LEU A CA 1
ATOM 720 C C . LEU A 1 93 ? 11.216 4.894 -10.143 1.00 97.56 93 LEU A C 1
ATOM 722 O O . LEU A 1 93 ? 11.724 3.776 -10.148 1.00 97.56 93 LEU A O 1
ATOM 726 N N . ARG A 1 94 ? 9.995 5.139 -9.676 1.00 97.62 94 ARG A N 1
ATOM 727 C CA . ARG A 1 94 ? 9.078 4.115 -9.188 1.00 97.62 94 ARG A CA 1
ATOM 728 C C . ARG A 1 94 ? 8.225 3.614 -10.341 1.00 97.62 94 ARG A C 1
ATOM 730 O O . ARG A 1 94 ? 7.538 4.399 -10.990 1.00 97.62 94 ARG A O 1
ATOM 737 N N . ALA A 1 95 ? 8.219 2.305 -10.531 1.00 97.94 95 ALA A N 1
ATOM 738 C CA . ALA A 1 95 ? 7.221 1.588 -11.295 1.00 97.94 95 ALA A CA 1
ATOM 739 C C . ALA A 1 95 ? 6.194 0.957 -10.342 1.00 97.94 95 ALA A C 1
ATOM 741 O O . ALA A 1 95 ? 6.567 0.295 -9.376 1.00 97.94 95 ALA A O 1
ATOM 742 N N . ASN A 1 96 ? 4.903 1.134 -10.622 1.00 97.31 96 ASN A N 1
ATOM 743 C CA . ASN A 1 96 ? 3.838 0.350 -10.000 1.00 97.31 96 ASN A CA 1
ATOM 744 C C . ASN A 1 96 ? 3.104 -0.425 -11.089 1.00 97.31 96 ASN A C 1
ATOM 746 O O . ASN A 1 96 ? 2.556 0.175 -12.015 1.00 97.31 96 ASN A O 1
ATOM 750 N N . MET A 1 97 ? 3.085 -1.747 -10.969 1.00 95.81 97 MET A N 1
ATOM 751 C CA . MET A 1 97 ? 2.400 -2.646 -11.890 1.00 95.81 97 MET A CA 1
ATOM 752 C C . MET A 1 97 ? 1.186 -3.265 -11.204 1.00 95.81 97 MET A C 1
ATOM 754 O O . MET A 1 97 ? 1.301 -3.811 -10.108 1.00 95.81 97 MET A O 1
ATOM 758 N N . PHE A 1 98 ? 0.031 -3.189 -11.858 1.00 94.88 98 PHE A N 1
ATOM 759 C CA . PHE A 1 98 ? -1.245 -3.697 -11.358 1.00 94.88 98 PHE A CA 1
ATOM 760 C C . PHE A 1 98 ? -1.678 -4.875 -12.225 1.00 94.88 98 PHE A C 1
ATOM 762 O O . PHE A 1 98 ? -1.775 -4.741 -13.446 1.00 94.88 98 PHE A O 1
ATOM 769 N N . VAL A 1 99 ? -1.899 -6.041 -11.617 1.00 93.88 99 VAL A N 1
ATOM 770 C CA . VAL A 1 99 ? -2.145 -7.297 -12.339 1.00 93.88 99 VAL A CA 1
ATOM 771 C C . VAL A 1 99 ? -3.322 -8.073 -11.766 1.00 93.88 99 VAL A C 1
ATOM 773 O O . VAL A 1 99 ? -3.542 -8.110 -10.558 1.00 93.88 99 VAL A O 1
ATOM 776 N N . TYR A 1 100 ? -4.037 -8.781 -12.630 1.00 92.69 100 TYR A N 1
ATOM 777 C CA . TYR A 1 100 ? -5.115 -9.696 -12.260 1.00 92.69 100 TYR A CA 1
ATOM 778 C C . TYR A 1 100 ? -4.557 -11.087 -11.937 1.00 92.69 100 TYR A C 1
ATOM 780 O O . TYR A 1 100 ? -4.928 -12.077 -12.573 1.00 92.69 100 TYR A O 1
ATOM 788 N N . ARG A 1 101 ? -3.616 -11.158 -10.988 1.00 89.50 101 ARG A N 1
ATOM 789 C CA . ARG A 1 101 ? -2.964 -12.388 -10.495 1.00 89.50 101 ARG A CA 1
ATOM 790 C C . ARG A 1 101 ? -3.040 -12.476 -8.976 1.00 89.50 101 ARG A C 1
ATOM 792 O O . ARG A 1 101 ? -3.269 -11.470 -8.306 1.00 89.50 101 ARG A O 1
ATOM 799 N N . THR A 1 102 ? -2.857 -13.676 -8.434 1.00 88.31 102 THR A N 1
ATOM 800 C CA . THR A 1 102 ? -2.688 -13.868 -6.989 1.00 88.31 102 THR A CA 1
ATOM 801 C C . THR A 1 102 ? -1.210 -13.967 -6.630 1.00 88.31 102 THR A C 1
ATOM 803 O O . THR A 1 102 ? -0.366 -14.213 -7.486 1.00 88.31 102 THR A O 1
ATOM 806 N N . VAL A 1 103 ? -0.889 -13.814 -5.344 1.00 84.12 103 VAL A N 1
ATOM 807 C CA . VAL A 1 103 ? 0.471 -14.044 -4.825 1.00 84.12 103 VAL A CA 1
ATOM 808 C C . VAL A 1 103 ? 0.950 -15.491 -4.991 1.00 84.12 103 VAL A C 1
ATOM 810 O O . VAL A 1 103 ? 2.148 -15.731 -4.937 1.00 84.12 103 VAL A O 1
ATOM 813 N N . ALA A 1 104 ? 0.030 -16.440 -5.193 1.00 86.88 104 ALA A N 1
ATOM 814 C CA . ALA A 1 104 ? 0.334 -17.857 -5.373 1.00 86.88 104 ALA A CA 1
ATOM 815 C C . ALA A 1 104 ? 0.495 -18.265 -6.849 1.00 86.88 104 ALA A C 1
ATOM 817 O O . ALA A 1 104 ? 0.829 -19.418 -7.116 1.00 86.88 104 ALA A O 1
ATOM 818 N N . ASP A 1 105 ? 0.236 -17.363 -7.806 1.00 85.12 105 ASP A N 1
ATOM 819 C CA . ASP A 1 105 ? 0.474 -17.644 -9.225 1.00 85.12 105 ASP A CA 1
ATOM 820 C C . ASP A 1 105 ? 1.982 -17.904 -9.456 1.00 85.12 105 ASP A C 1
ATOM 822 O O . ASP A 1 105 ? 2.816 -17.278 -8.798 1.00 85.12 105 ASP A O 1
ATOM 826 N N . PRO A 1 106 ? 2.360 -18.789 -10.3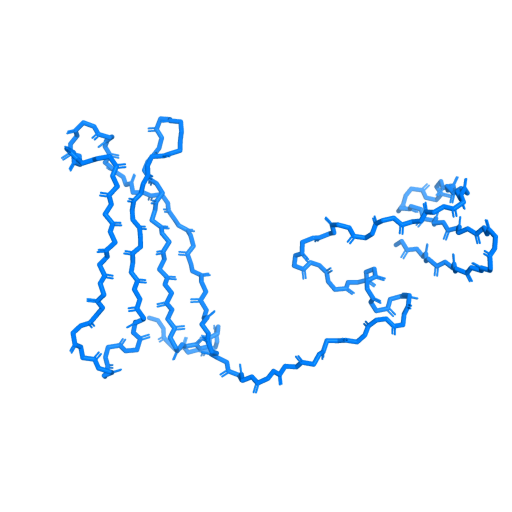97 1.00 82.44 106 PRO A N 1
ATOM 827 C CA . PRO A 1 106 ? 3.748 -18.917 -10.830 1.00 82.44 106 PRO A CA 1
ATOM 828 C C . PRO A 1 106 ? 4.181 -17.648 -11.587 1.00 82.44 106 PRO A C 1
ATOM 830 O O . PRO A 1 106 ? 3.426 -17.139 -12.428 1.00 82.44 106 PRO A O 1
ATOM 833 N N . TRP A 1 107 ? 5.380 -17.150 -11.270 1.00 74.50 107 TRP A N 1
ATOM 834 C CA . TRP A 1 107 ? 5.989 -15.933 -11.823 1.00 74.50 107 TRP A CA 1
ATOM 835 C C . TRP A 1 107 ? 7.148 -16.261 -12.754 1.00 74.50 107 TRP A C 1
ATOM 837 O O . TRP A 1 107 ? 7.938 -17.165 -12.398 1.00 74.50 107 TRP A O 1
#

Sequence (107 aa):
AEVSTGPDRQRLVLTDGSVIDARLLVVATGYSEAVRRAIGVERIEQSKAHSLSMGFDLAITPQEFGLQSLTFYARRVADRIAFLTIFRIGERLRANMFVYRTVADPW